Protein AF-A0A0J6N0Q5-F1 (afdb_monomer)

Mean predicted aligned error: 10.53 Å

Foldseek 3Di:
DDDDPPDPPDDQPDLVQQVQWADDPVDPDIQLGHDDDDQALVVLLVVLLVSLVSVVVSCVVPVVPPPPCSVVSNVVNDDPVDPHSNNSNPVSNVVNVVVVVVVCVVVDDPVVVVVVSVVPPPDDDPPDPPPPPPPDDDDDD

Structure (mmCIF, N/CA/C/O backbone):
data_AF-A0A0J6N0Q5-F1
#
_entry.id   AF-A0A0J6N0Q5-F1
#
loop_
_atom_site.group_PDB
_atom_site.id
_atom_site.type_symbol
_atom_site.label_atom_id
_atom_site.label_alt_id
_atom_site.label_comp_id
_atom_site.label_asym_id
_atom_site.label_entity_id
_atom_site.label_seq_id
_atom_site.pdbx_PDB_ins_code
_atom_site.Cartn_x
_atom_site.Cartn_y
_atom_site.Cartn_z
_atom_site.occupancy
_atom_site.B_iso_or_equiv
_atom_site.auth_seq_id
_atom_site.auth_comp_id
_atom_site.auth_asym_id
_atom_site.auth_atom_id
_atom_site.pdbx_PDB_model_num
ATOM 1 N N . MET A 1 1 ? 17.592 40.822 -17.073 1.00 44.53 1 MET A N 1
ATOM 2 C CA . MET A 1 1 ? 17.428 40.317 -15.692 1.00 44.53 1 MET A CA 1
ATOM 3 C C . MET A 1 1 ? 17.297 38.802 -15.752 1.00 44.53 1 MET A C 1
ATOM 5 O O . MET A 1 1 ? 16.196 38.285 -15.880 1.00 44.53 1 MET A O 1
ATOM 9 N N . SER A 1 2 ? 18.430 38.102 -15.760 1.00 43.91 2 SER A N 1
ATOM 10 C CA . SER A 1 2 ? 18.477 36.640 -15.843 1.00 43.91 2 SER A CA 1
ATOM 11 C C . SER A 1 2 ? 18.354 36.065 -14.437 1.00 43.91 2 SER A C 1
ATOM 13 O O . SER A 1 2 ? 19.303 36.141 -13.660 1.00 43.91 2 SER A O 1
ATOM 15 N N . GLN A 1 3 ? 17.183 35.533 -14.085 1.00 41.69 3 GLN A N 1
ATOM 16 C CA . GLN A 1 3 ? 17.045 34.785 -12.840 1.00 41.69 3 GLN A CA 1
ATOM 17 C C . GLN A 1 3 ? 17.678 33.403 -13.012 1.00 41.69 3 GLN A C 1
ATOM 19 O O . GLN A 1 3 ? 17.247 32.582 -13.818 1.00 41.69 3 GLN A O 1
ATOM 24 N N . SER A 1 4 ? 18.754 33.207 -12.257 1.00 47.12 4 SER A N 1
ATOM 25 C CA . SER A 1 4 ? 19.494 31.966 -12.079 1.00 47.12 4 SER A CA 1
ATOM 26 C C . SER A 1 4 ? 18.562 30.836 -11.624 1.00 47.12 4 SER A C 1
ATOM 28 O O . SER A 1 4 ? 17.996 30.890 -10.535 1.00 47.12 4 SER A O 1
ATOM 30 N N . LEU A 1 5 ? 18.440 29.779 -12.433 1.00 51.97 5 LEU A N 1
ATOM 31 C CA . LEU A 1 5 ? 17.749 28.517 -12.113 1.00 51.97 5 LEU A CA 1
ATOM 32 C C . LEU A 1 5 ? 18.541 27.634 -11.127 1.00 51.97 5 LEU A C 1
ATOM 34 O O . LEU A 1 5 ? 18.398 26.413 -11.115 1.00 51.97 5 LEU A O 1
ATOM 38 N N . SER A 1 6 ? 19.390 28.229 -10.293 1.00 49.28 6 SER A N 1
ATOM 39 C CA . SER A 1 6 ? 20.287 27.505 -9.398 1.00 49.28 6 SER A CA 1
ATOM 40 C C . SER A 1 6 ? 19.807 27.601 -7.950 1.00 49.28 6 SER A C 1
ATOM 42 O O . SER A 1 6 ? 20.411 28.294 -7.144 1.00 49.28 6 SER A O 1
ATOM 44 N N . SER A 1 7 ? 18.681 26.952 -7.625 1.00 49.00 7 SER A N 1
ATOM 45 C CA . SER A 1 7 ? 18.368 26.516 -6.250 1.00 49.00 7 SER A CA 1
ATOM 46 C C . SER A 1 7 ? 17.111 25.634 -6.205 1.00 49.00 7 SER A C 1
ATOM 48 O O . SER A 1 7 ? 16.042 26.037 -5.755 1.00 49.00 7 SER A O 1
ATOM 50 N N . ARG A 1 8 ? 17.213 24.393 -6.687 1.00 49.34 8 ARG A N 1
ATOM 51 C CA . ARG A 1 8 ? 16.307 23.311 -6.253 1.00 49.34 8 ARG A CA 1
ATOM 52 C C . ARG A 1 8 ? 17.085 22.167 -5.620 1.00 49.34 8 ARG A C 1
ATOM 54 O O . ARG A 1 8 ? 16.710 21.010 -5.746 1.00 49.34 8 ARG A O 1
ATOM 61 N N . TYR A 1 9 ? 18.139 22.489 -4.876 1.00 51.44 9 TYR A N 1
ATOM 62 C CA . TYR A 1 9 ? 18.623 21.592 -3.829 1.00 51.44 9 TYR A CA 1
ATOM 63 C C . TYR A 1 9 ? 17.660 21.661 -2.633 1.00 51.44 9 TYR A C 1
ATOM 65 O O . TYR A 1 9 ? 18.031 22.056 -1.535 1.00 51.44 9 TYR A O 1
ATOM 73 N N . SER A 1 10 ? 16.385 21.336 -2.857 1.00 56.84 10 SER A N 1
ATOM 74 C CA . SER A 1 10 ? 15.485 21.012 -1.755 1.00 56.84 10 SER A CA 1
ATOM 75 C C . SER A 1 10 ? 15.727 19.556 -1.407 1.00 56.84 10 SER A C 1
ATOM 77 O O . SER A 1 10 ? 15.714 18.694 -2.286 1.00 56.84 10 SER A O 1
ATOM 79 N N . ALA A 1 11 ? 15.992 19.295 -0.131 1.00 70.44 11 ALA A N 1
ATOM 80 C CA . ALA A 1 11 ? 16.007 17.947 0.408 1.00 70.44 11 ALA A CA 1
ATOM 81 C C . ALA A 1 11 ? 14.778 17.170 -0.095 1.00 70.44 11 ALA A C 1
ATOM 83 O O . ALA A 1 11 ? 13.697 17.748 -0.238 1.00 70.44 11 ALA A O 1
ATOM 84 N N . LEU A 1 12 ? 14.947 15.872 -0.375 1.00 73.38 12 LEU A N 1
ATOM 85 C CA . LEU A 1 12 ? 13.826 15.013 -0.755 1.00 73.38 12 LEU A CA 1
ATOM 86 C C . LEU A 1 12 ? 12.692 15.190 0.260 1.00 73.38 12 LEU A C 1
ATOM 88 O O . LEU A 1 12 ? 12.975 15.180 1.465 1.00 73.38 12 LEU A O 1
ATOM 92 N N . PRO A 1 13 ? 11.434 15.349 -0.190 1.00 81.75 13 PRO A N 1
ATOM 93 C CA . PRO A 1 13 ? 10.326 15.483 0.733 1.00 81.75 13 PRO A CA 1
ATOM 94 C C . PRO A 1 13 ? 10.330 14.274 1.674 1.00 81.75 13 PRO A C 1
ATOM 96 O O . PRO A 1 13 ? 10.492 13.133 1.213 1.00 81.75 13 PRO A O 1
ATOM 99 N N . PRO A 1 14 ? 10.208 14.504 2.990 1.00 87.38 14 PRO A N 1
ATOM 100 C CA . PRO A 1 14 ? 10.211 13.420 3.953 1.00 87.38 14 PRO A CA 1
ATOM 101 C C . PRO A 1 14 ? 8.979 12.544 3.732 1.00 87.38 14 PRO A C 1
ATOM 103 O O . PRO A 1 14 ? 7.917 13.042 3.375 1.00 87.38 14 PRO A O 1
ATOM 106 N N . LEU A 1 15 ? 9.077 11.246 4.025 1.00 90.50 15 LEU A N 1
ATOM 107 C CA . LEU A 1 15 ? 7.944 10.320 3.877 1.00 90.50 15 LEU A CA 1
ATOM 108 C C . LEU A 1 15 ? 6.712 10.721 4.706 1.00 90.50 15 LEU A C 1
ATOM 110 O O . LEU A 1 15 ? 5.608 10.294 4.397 1.00 90.50 15 LEU A O 1
ATOM 114 N N . THR A 1 16 ? 6.877 11.578 5.717 1.00 91.38 16 THR A N 1
ATOM 115 C CA . THR A 1 16 ? 5.782 12.158 6.510 1.00 91.38 16 THR A CA 1
ATOM 116 C C . THR A 1 16 ? 4.819 13.035 5.706 1.00 91.38 16 THR A C 1
ATOM 118 O O . THR A 1 16 ? 3.807 13.447 6.257 1.00 91.38 16 THR A O 1
ATOM 121 N N . VAL A 1 17 ? 5.111 13.343 4.435 1.00 92.56 17 VAL A N 1
ATOM 122 C CA . VAL A 1 17 ? 4.124 13.950 3.521 1.00 92.56 17 VAL A CA 1
ATOM 123 C C . VAL A 1 17 ? 2.986 12.990 3.166 1.00 92.56 17 VAL A C 1
ATOM 125 O O . VAL A 1 17 ? 1.928 13.437 2.737 1.00 92.56 17 VAL A O 1
ATOM 128 N N . LEU A 1 18 ? 3.190 11.678 3.332 1.00 95.38 18 LEU A N 1
ATOM 129 C CA . LEU A 1 18 ? 2.139 10.682 3.165 1.00 95.38 18 LEU A CA 1
ATOM 130 C C . LEU A 1 18 ? 1.216 10.706 4.397 1.00 95.38 18 LEU A C 1
ATOM 132 O O . LEU A 1 18 ? 1.707 10.637 5.531 1.00 95.38 18 LEU A O 1
ATOM 136 N N . PRO A 1 19 ? -0.116 10.769 4.211 1.00 95.94 19 PRO A N 1
ATOM 137 C CA . PRO A 1 19 ? -1.049 11.022 5.310 1.00 95.94 19 PRO A CA 1
ATOM 138 C C . PRO A 1 19 ? -1.083 9.900 6.353 1.00 95.94 19 PRO A C 1
ATOM 140 O O . PRO A 1 19 ? -1.390 10.174 7.512 1.00 95.94 19 PRO A O 1
ATOM 143 N N . PHE A 1 20 ? -0.678 8.689 5.970 1.00 95.69 20 PHE A N 1
ATOM 144 C CA . PHE A 1 20 ? -0.626 7.478 6.792 1.00 95.69 20 PHE A CA 1
ATOM 145 C C . PHE A 1 20 ? 0.772 7.165 7.354 1.00 95.69 20 PHE A C 1
ATOM 147 O O . PHE A 1 20 ? 0.997 6.099 7.922 1.00 95.69 20 PHE A O 1
ATOM 154 N N . VAL A 1 21 ? 1.740 8.074 7.205 1.00 96.00 21 VAL A N 1
ATOM 155 C CA . VAL A 1 21 ? 3.103 7.899 7.721 1.00 96.00 21 VAL A CA 1
ATOM 156 C C . VAL A 1 21 ? 3.321 8.799 8.936 1.00 96.00 21 VAL A C 1
ATOM 158 O O . VAL A 1 21 ? 3.024 9.998 8.911 1.00 96.00 21 VAL A O 1
ATOM 161 N N . ARG A 1 22 ? 3.859 8.241 10.027 1.00 93.94 22 ARG A N 1
ATOM 162 C CA . ARG A 1 22 ? 4.106 8.968 11.285 1.00 93.94 22 ARG A CA 1
ATOM 163 C C . ARG A 1 22 ? 5.429 8.564 11.930 1.00 93.94 22 ARG A C 1
ATOM 165 O O . ARG A 1 22 ? 5.863 7.416 11.855 1.00 93.94 22 ARG A O 1
ATOM 172 N N . ARG A 1 23 ? 6.066 9.512 12.622 1.00 91.25 23 ARG A N 1
ATOM 173 C CA . ARG A 1 23 ? 7.160 9.216 13.558 1.00 91.25 23 ARG A CA 1
ATOM 174 C C . ARG A 1 23 ? 6.555 8.898 14.920 1.00 91.25 23 ARG A C 1
ATOM 176 O O . ARG A 1 23 ? 5.883 9.750 15.490 1.00 91.25 23 ARG A O 1
ATOM 183 N N . LEU A 1 24 ? 6.795 7.691 15.422 1.00 88.81 24 LEU A N 1
ATOM 184 C CA . LEU A 1 24 ? 6.354 7.276 16.751 1.00 88.81 24 LEU A CA 1
ATOM 185 C C . LEU A 1 24 ? 7.538 7.382 17.723 1.00 88.81 24 LEU A C 1
ATOM 187 O O . LEU A 1 24 ? 8.590 6.821 17.411 1.00 88.81 24 LEU A O 1
ATOM 191 N N . PRO A 1 25 ? 7.402 8.051 18.885 1.00 86.44 25 PRO A N 1
ATOM 192 C CA . PRO A 1 25 ? 8.497 8.202 19.850 1.00 86.44 25 PRO A CA 1
ATOM 193 C C . PRO A 1 25 ? 9.121 6.874 20.302 1.00 86.44 25 PRO A C 1
ATOM 195 O O . PRO A 1 25 ? 10.296 6.825 20.646 1.00 86.44 25 PRO A O 1
ATOM 198 N N . GLN A 1 26 ? 8.344 5.788 20.281 1.00 87.50 26 GLN A N 1
ATOM 199 C CA . GLN A 1 26 ? 8.746 4.460 20.748 1.00 87.50 26 GLN A CA 1
ATOM 200 C C . GLN A 1 26 ? 9.468 3.621 19.680 1.00 87.50 26 GLN A C 1
ATOM 202 O O . GLN A 1 26 ? 9.869 2.493 19.963 1.00 87.50 26 GLN A O 1
ATOM 207 N N . ARG A 1 27 ? 9.622 4.120 18.444 1.00 84.44 27 ARG A N 1
ATOM 208 C CA . ARG A 1 27 ? 10.267 3.379 17.349 1.00 84.44 27 ARG A CA 1
ATOM 209 C C . ARG A 1 27 ? 11.450 4.148 16.771 1.00 84.44 27 ARG A C 1
ATOM 211 O O . ARG A 1 27 ? 11.349 5.321 16.433 1.00 84.44 27 ARG A O 1
ATOM 218 N N . ALA A 1 28 ? 12.562 3.436 16.575 1.00 83.88 28 ALA A N 1
ATOM 219 C CA . ALA A 1 28 ? 13.759 3.981 15.931 1.00 83.88 28 ALA A CA 1
ATOM 220 C C . ALA A 1 28 ? 13.546 4.294 14.437 1.00 83.88 28 ALA A C 1
ATOM 222 O O . ALA A 1 28 ? 14.212 5.168 13.886 1.00 83.88 28 ALA A O 1
ATOM 223 N N . ARG A 1 29 ? 12.611 3.591 13.777 1.00 87.94 29 ARG A N 1
ATOM 224 C CA . ARG A 1 29 ? 12.216 3.839 12.384 1.00 87.94 29 ARG A CA 1
ATOM 225 C C . ARG A 1 29 ? 10.839 4.490 12.296 1.00 87.94 29 ARG A C 1
ATOM 227 O O . ARG A 1 29 ? 10.003 4.315 13.179 1.00 87.94 29 ARG A O 1
ATOM 234 N N . ILE A 1 30 ? 10.601 5.193 11.191 1.00 90.44 30 ILE A N 1
ATOM 235 C CA . ILE A 1 30 ? 9.287 5.753 10.866 1.00 90.44 30 ILE A CA 1
ATOM 236 C C . ILE A 1 30 ? 8.246 4.632 10.706 1.00 90.44 30 ILE A C 1
ATOM 238 O O . ILE A 1 30 ? 8.574 3.556 10.197 1.00 90.44 30 ILE A O 1
ATOM 242 N N . HIS A 1 31 ? 7.020 4.882 11.171 1.00 93.75 31 HIS A N 1
ATOM 243 C CA . HIS A 1 31 ? 5.883 3.990 10.976 1.00 93.75 31 HIS A CA 1
ATOM 244 C C . HIS A 1 31 ? 5.195 4.366 9.668 1.00 93.75 31 HIS A C 1
ATOM 246 O O . HIS A 1 31 ? 4.713 5.491 9.515 1.00 93.75 31 HIS A O 1
ATOM 252 N N . CYS A 1 32 ? 5.173 3.436 8.726 1.00 95.38 32 CYS A N 1
ATOM 253 C CA . CYS A 1 32 ? 4.696 3.643 7.369 1.00 95.38 32 CYS A CA 1
ATOM 254 C C . CYS A 1 32 ? 3.213 3.302 7.182 1.00 95.38 32 CYS A C 1
ATOM 256 O O . CYS A 1 32 ? 2.736 3.343 6.055 1.00 95.38 32 CYS A O 1
ATOM 258 N N . TRP A 1 33 ? 2.505 2.955 8.259 1.00 97.31 33 TRP A N 1
ATOM 259 C CA . TRP A 1 33 ? 1.075 2.650 8.219 1.00 97.31 33 TRP A CA 1
ATOM 260 C C . TRP A 1 33 ? 0.336 3.055 9.501 1.00 97.31 33 TRP A C 1
ATOM 262 O O . TRP A 1 33 ? 0.362 2.353 10.502 1.00 97.31 33 TRP A O 1
ATOM 272 N N . GLN A 1 34 ? -0.271 4.231 9.524 1.00 95.62 34 GLN A N 1
ATOM 273 C CA . GLN A 1 34 ? -1.069 4.727 10.643 1.00 95.62 34 GLN A CA 1
ATOM 274 C C . GLN A 1 34 ? -2.379 5.253 10.084 1.00 95.62 34 GLN A C 1
ATOM 276 O O . GLN A 1 34 ? -2.392 6.269 9.389 1.00 95.62 34 GLN A O 1
ATOM 281 N N . VAL A 1 35 ? -3.459 4.539 10.376 1.00 95.81 35 VAL A N 1
ATOM 282 C CA . VAL A 1 35 ? -4.800 4.843 9.877 1.00 95.81 35 VAL A CA 1
ATOM 283 C C . VAL A 1 35 ? -5.681 5.304 11.041 1.00 95.81 35 VAL A C 1
ATOM 285 O O . VAL A 1 35 ? -5.480 4.843 12.169 1.00 95.81 35 VAL A O 1
ATOM 288 N N . PRO A 1 36 ? -6.607 6.250 10.826 1.00 94.31 36 PRO A N 1
ATOM 289 C CA . PRO A 1 36 ? -7.537 6.655 11.870 1.00 94.31 36 PRO A CA 1
ATOM 290 C C . PRO A 1 36 ? -8.534 5.524 12.189 1.00 94.31 36 PRO A C 1
ATOM 292 O O . PRO A 1 36 ? -8.788 4.670 11.336 1.00 94.31 36 PRO A O 1
ATOM 295 N N . PRO A 1 37 ? -9.134 5.515 13.394 1.00 93.94 37 PRO A N 1
ATOM 296 C CA . PRO A 1 37 ? -10.260 4.638 13.692 1.00 93.94 37 PRO A CA 1
ATOM 297 C C . PRO A 1 37 ? -11.416 4.901 12.726 1.00 93.94 37 PRO A C 1
ATOM 299 O O . PRO A 1 37 ? -11.732 6.055 12.439 1.00 93.94 37 PRO A O 1
ATOM 302 N N . ILE A 1 38 ? -12.067 3.837 12.268 1.00 96.88 38 ILE A N 1
ATOM 303 C CA . ILE A 1 38 ? -13.180 3.911 11.324 1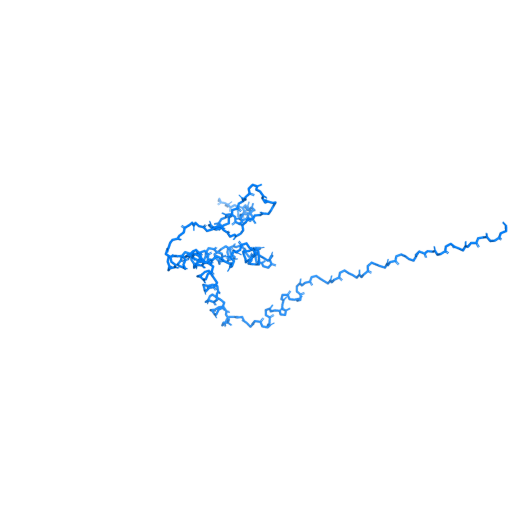.00 96.88 38 ILE A CA 1
ATOM 304 C C . ILE A 1 38 ? -14.155 2.767 11.590 1.00 96.88 38 ILE A C 1
ATOM 306 O O . ILE A 1 38 ? -13.754 1.706 12.072 1.00 96.88 38 ILE A O 1
ATOM 310 N N . GLN A 1 39 ? -15.437 2.999 11.318 1.00 96.56 39 GLN A N 1
ATOM 311 C CA . GLN A 1 39 ? -16.505 2.012 11.527 1.00 96.56 39 GLN A CA 1
ATOM 312 C C . GLN A 1 39 ? -17.088 1.498 10.210 1.00 96.56 39 GLN A C 1
ATOM 314 O O . GLN A 1 39 ? -17.635 0.398 10.178 1.00 96.56 39 GLN A O 1
ATOM 319 N N . ASP A 1 40 ? -16.942 2.265 9.128 1.00 98.25 40 ASP A N 1
ATOM 320 C CA . ASP A 1 40 ? -17.414 1.888 7.804 1.00 98.25 40 ASP A CA 1
ATOM 321 C C . ASP A 1 40 ? -16.273 1.313 6.956 1.00 98.25 40 ASP A C 1
ATOM 323 O O . ASP A 1 40 ? -15.211 1.914 6.784 1.00 98.25 40 ASP A O 1
ATOM 327 N N . TYR A 1 41 ? -16.480 0.101 6.447 1.00 98.25 41 TYR A N 1
ATOM 328 C CA . TYR A 1 41 ? -15.484 -0.599 5.639 1.00 98.25 41 TYR A CA 1
ATOM 329 C C . TYR A 1 41 ? -15.350 -0.011 4.225 1.00 98.25 41 TYR A C 1
ATOM 331 O O . TYR A 1 41 ? -14.259 -0.034 3.655 1.00 98.25 41 TYR A O 1
ATOM 339 N N . GLY A 1 42 ? -16.441 0.502 3.652 1.00 98.44 42 GLY A N 1
ATOM 340 C CA . GLY A 1 42 ? -16.443 1.134 2.334 1.00 98.44 42 GLY A CA 1
ATOM 341 C C . GLY A 1 42 ? -15.658 2.442 2.345 1.00 98.44 42 GLY A C 1
ATOM 342 O O . GLY A 1 42 ? -14.766 2.622 1.516 1.00 98.44 42 GLY A O 1
ATOM 343 N N . GLU A 1 43 ? -15.903 3.288 3.345 1.00 98.44 43 GLU A N 1
ATOM 344 C CA . GLU A 1 43 ? -15.156 4.526 3.592 1.00 98.44 43 GLU A CA 1
ATOM 345 C C . GLU A 1 43 ? -13.665 4.227 3.825 1.00 98.44 43 GLU A C 1
ATOM 347 O O . GLU A 1 43 ? -12.793 4.862 3.231 1.00 98.44 43 GLU A O 1
ATOM 352 N N . ALA A 1 44 ? -13.350 3.180 4.599 1.00 98.50 44 ALA A N 1
ATOM 353 C CA . ALA A 1 44 ? -11.970 2.732 4.780 1.00 98.50 44 ALA A CA 1
ATOM 354 C C . ALA A 1 44 ? -11.307 2.338 3.447 1.00 98.50 44 ALA A C 1
ATOM 356 O O . ALA A 1 44 ? -10.153 2.693 3.202 1.00 98.50 44 ALA A O 1
ATOM 357 N N . CYS A 1 45 ? -12.028 1.640 2.562 1.00 98.69 45 CYS A N 1
ATOM 358 C CA . CYS A 1 45 ? -11.538 1.312 1.221 1.00 98.69 45 CYS A CA 1
ATOM 359 C C . CYS A 1 45 ? -11.306 2.563 0.362 1.00 98.69 45 CYS A C 1
ATOM 361 O O . CYS A 1 45 ? -10.287 2.652 -0.322 1.00 98.69 45 CYS A O 1
ATOM 363 N N . GLU A 1 46 ? -12.223 3.531 0.392 1.00 98.62 46 GLU A N 1
ATOM 364 C CA . GLU A 1 46 ? -12.092 4.801 -0.333 1.00 98.62 46 GLU A CA 1
ATOM 365 C C . GLU A 1 46 ? -10.850 5.575 0.105 1.00 98.62 46 GLU A C 1
ATOM 367 O O . GLU A 1 46 ? -9.992 5.883 -0.727 1.00 98.62 46 GLU A O 1
ATOM 372 N N . MET A 1 47 ? -10.680 5.780 1.411 1.00 98.50 47 MET A N 1
ATOM 373 C CA . MET A 1 47 ? -9.491 6.435 1.956 1.00 98.50 47 MET A CA 1
ATOM 374 C C . MET A 1 47 ? -8.209 5.639 1.670 1.00 98.50 47 MET A C 1
ATOM 376 O O . MET A 1 47 ? -7.154 6.217 1.402 1.00 98.50 47 MET A O 1
ATOM 380 N N . GLY A 1 48 ? -8.283 4.305 1.680 1.00 98.56 48 GLY A N 1
ATOM 381 C CA . GLY A 1 48 ? -7.188 3.430 1.262 1.00 98.56 48 GLY A CA 1
ATOM 382 C C . GLY A 1 48 ? -6.714 3.721 -0.166 1.00 98.56 48 GLY A C 1
ATOM 383 O O . GLY A 1 48 ? -5.510 3.850 -0.409 1.00 98.56 48 GLY A O 1
ATOM 384 N N . ARG A 1 49 ? -7.648 3.910 -1.107 1.00 98.75 49 ARG A N 1
ATOM 385 C CA . ARG A 1 49 ? -7.323 4.308 -2.488 1.00 98.75 49 ARG A CA 1
ATOM 386 C C . ARG A 1 49 ? -6.692 5.701 -2.548 1.00 98.75 49 ARG A C 1
ATOM 388 O O . ARG A 1 49 ? -5.713 5.897 -3.268 1.00 98.75 49 ARG A O 1
ATOM 395 N N . GLU A 1 50 ? -7.178 6.658 -1.760 1.00 98.50 50 GLU A N 1
ATOM 396 C CA . GLU A 1 50 ? -6.559 7.990 -1.664 1.00 98.50 50 GLU A CA 1
ATOM 397 C C . GLU A 1 50 ? -5.115 7.917 -1.144 1.00 98.50 50 GLU A C 1
ATOM 399 O O . GLU A 1 50 ? -4.216 8.594 -1.652 1.00 98.50 50 GLU A O 1
ATOM 404 N N . TYR A 1 51 ? -4.847 7.045 -0.170 1.00 98.44 51 TYR A N 1
ATOM 405 C CA . TYR A 1 51 ? -3.500 6.809 0.352 1.00 98.44 51 TYR A CA 1
ATOM 406 C C . TYR A 1 51 ? -2.562 6.257 -0.729 1.00 98.44 51 TYR A C 1
ATOM 408 O O . TYR A 1 51 ? -1.424 6.726 -0.859 1.00 98.44 51 TYR A O 1
ATOM 416 N N . ALA A 1 52 ? -3.037 5.324 -1.555 1.00 98.38 52 ALA A N 1
ATOM 417 C CA . ALA A 1 52 ? -2.282 4.834 -2.704 1.00 98.38 52 ALA A CA 1
ATOM 418 C C . ALA A 1 52 ? -2.017 5.953 -3.726 1.00 98.38 52 ALA A C 1
ATOM 420 O O . ALA A 1 52 ? -0.884 6.101 -4.191 1.00 98.38 52 ALA A O 1
ATOM 421 N N . ALA A 1 53 ? -3.000 6.814 -4.005 1.00 97.94 53 ALA A N 1
ATOM 422 C CA . ALA A 1 53 ? -2.823 7.968 -4.887 1.00 97.94 53 ALA A CA 1
ATOM 423 C C . ALA A 1 53 ? -1.753 8.951 -4.368 1.00 97.94 53 ALA A C 1
ATOM 425 O O . ALA A 1 53 ? -0.920 9.433 -5.144 1.00 97.94 53 ALA A O 1
ATOM 426 N N . HIS A 1 54 ? -1.702 9.204 -3.055 1.00 97.19 54 HIS A N 1
ATOM 427 C CA . HIS A 1 54 ? -0.631 9.995 -2.440 1.00 97.19 54 HIS A CA 1
ATOM 428 C C . HIS A 1 54 ? 0.751 9.354 -2.621 1.00 97.19 54 HIS A C 1
ATOM 430 O O . HIS A 1 54 ? 1.715 10.062 -2.930 1.00 97.19 54 HIS A O 1
ATOM 436 N N . LEU A 1 55 ? 0.858 8.028 -2.474 1.00 96.88 55 LEU A N 1
ATOM 437 C CA . LEU A 1 55 ? 2.104 7.302 -2.724 1.00 96.88 55 LEU A CA 1
ATOM 438 C C . LEU A 1 55 ? 2.534 7.411 -4.193 1.00 96.88 55 LEU A C 1
ATOM 440 O O . LEU A 1 55 ? 3.684 7.757 -4.463 1.00 96.88 55 LEU A O 1
ATOM 444 N N . LEU A 1 56 ? 1.625 7.171 -5.139 1.00 96.00 56 LEU A N 1
ATOM 445 C CA . LEU A 1 56 ? 1.909 7.275 -6.573 1.00 96.00 56 LEU A CA 1
ATOM 446 C C . LEU A 1 56 ? 2.375 8.687 -6.949 1.00 96.00 56 LEU A C 1
ATOM 448 O O . LEU A 1 56 ? 3.376 8.844 -7.651 1.00 96.00 56 LEU A O 1
ATOM 452 N N . ARG A 1 57 ? 1.721 9.726 -6.413 1.00 94.50 57 ARG A N 1
ATOM 453 C CA . ARG A 1 57 ? 2.127 11.124 -6.622 1.00 94.50 57 ARG A CA 1
ATOM 454 C C . ARG A 1 57 ? 3.518 11.415 -6.057 1.00 94.50 57 ARG A C 1
ATOM 456 O O . ARG A 1 57 ? 4.300 12.107 -6.712 1.00 94.50 57 ARG A O 1
ATOM 463 N N . LEU A 1 58 ? 3.840 10.887 -4.874 1.00 93.56 58 LEU A N 1
ATOM 464 C CA . LEU A 1 58 ? 5.177 11.013 -4.289 1.00 93.56 58 LEU A CA 1
ATOM 465 C C . LEU A 1 58 ? 6.235 10.343 -5.173 1.00 93.56 58 LEU A C 1
ATOM 467 O O . LEU A 1 58 ? 7.260 10.958 -5.448 1.00 93.56 58 LEU A O 1
ATOM 471 N N . LEU A 1 59 ? 5.994 9.113 -5.633 1.00 93.31 59 LEU A N 1
ATOM 472 C CA . LEU A 1 59 ? 6.941 8.374 -6.476 1.00 93.31 59 LEU A CA 1
ATOM 473 C C . LEU A 1 59 ? 7.147 9.047 -7.836 1.00 93.31 59 LEU A C 1
ATOM 475 O O . LEU A 1 59 ? 8.274 9.103 -8.322 1.00 93.31 59 LEU A O 1
ATOM 479 N N . HIS A 1 60 ? 6.086 9.608 -8.418 1.00 90.75 60 HIS A N 1
ATOM 480 C CA . HIS A 1 60 ? 6.171 10.373 -9.658 1.00 90.75 60 HIS A CA 1
ATOM 481 C C . HIS A 1 60 ? 7.017 11.647 -9.496 1.00 90.75 60 HIS A C 1
ATOM 483 O O . HIS A 1 60 ? 7.892 11.921 -10.314 1.00 90.75 60 HIS A O 1
ATOM 489 N N . GLY A 1 61 ? 6.791 12.418 -8.425 1.00 89.81 61 GLY A N 1
ATOM 490 C CA . GLY A 1 61 ? 7.535 13.655 -8.165 1.00 89.81 61 GLY A CA 1
ATOM 491 C C . GLY A 1 61 ? 8.948 13.437 -7.614 1.00 89.81 61 GLY A C 1
ATOM 492 O O . GLY A 1 61 ? 9.810 14.304 -7.762 1.00 89.81 61 GLY A O 1
ATOM 493 N N . CYS A 1 62 ? 9.198 12.298 -6.966 1.00 88.94 62 CYS A N 1
ATOM 494 C CA . CYS A 1 62 ? 10.458 11.961 -6.305 1.00 88.94 62 CYS A CA 1
ATOM 495 C C . CYS A 1 62 ? 10.826 10.481 -6.523 1.00 88.94 62 CYS A C 1
ATOM 497 O O . CYS A 1 62 ? 10.743 9.672 -5.589 1.00 88.94 62 CYS A O 1
ATOM 499 N N . PRO A 1 63 ? 11.300 10.110 -7.731 1.00 86.06 63 PRO A N 1
ATOM 500 C CA . PRO A 1 63 ? 11.649 8.726 -8.057 1.00 86.06 63 PRO A CA 1
ATOM 501 C C . PRO A 1 63 ? 12.762 8.138 -7.182 1.00 86.06 63 PRO A C 1
ATOM 503 O O . PRO A 1 63 ? 12.929 6.924 -7.145 1.00 86.06 63 PRO A O 1
ATOM 506 N N . GLN A 1 64 ? 13.512 8.970 -6.446 1.00 87.31 64 GLN A N 1
ATOM 507 C CA . GLN A 1 64 ? 14.561 8.514 -5.527 1.00 87.31 64 GLN A CA 1
ATOM 508 C C . GLN A 1 64 ? 14.000 7.716 -4.344 1.00 87.31 64 GLN A C 1
ATOM 510 O O . GLN A 1 64 ? 14.755 7.005 -3.690 1.00 87.31 64 GLN A O 1
ATOM 515 N N . HIS A 1 65 ? 12.696 7.820 -4.059 1.00 85.25 65 HIS A N 1
ATOM 516 C CA . HIS A 1 65 ? 12.021 6.980 -3.065 1.00 85.25 65 HIS A CA 1
ATOM 517 C C . HIS A 1 65 ? 11.699 5.574 -3.600 1.00 85.25 65 HIS A C 1
ATOM 519 O O . HIS A 1 65 ? 11.516 4.644 -2.810 1.00 85.25 65 HIS A O 1
ATOM 525 N N . ALA A 1 66 ? 11.661 5.389 -4.925 1.00 85.56 66 ALA A N 1
ATOM 526 C CA . ALA A 1 66 ? 11.420 4.093 -5.549 1.00 85.56 66 ALA A CA 1
ATOM 527 C C . ALA A 1 66 ? 12.646 3.170 -5.419 1.00 85.56 66 ALA A C 1
ATOM 529 O O . ALA A 1 66 ? 13.790 3.616 -5.395 1.00 85.56 66 ALA A O 1
ATOM 530 N N . GLY A 1 67 ? 12.412 1.858 -5.330 1.00 79.12 67 GLY A N 1
ATOM 531 C CA . GLY A 1 67 ? 13.483 0.852 -5.264 1.00 79.12 67 GLY A CA 1
ATOM 532 C C . GLY A 1 67 ? 14.169 0.696 -3.899 1.00 79.12 67 GLY A C 1
ATOM 533 O O . GLY A 1 67 ? 14.926 -0.251 -3.719 1.00 79.12 67 GLY A O 1
ATOM 534 N N . ASN A 1 68 ? 13.847 1.538 -2.910 1.00 82.69 68 ASN A N 1
ATOM 535 C CA . ASN A 1 68 ? 14.394 1.459 -1.545 1.00 82.69 68 ASN A CA 1
ATOM 536 C C . ASN A 1 68 ? 13.545 0.611 -0.580 1.00 82.69 68 ASN A C 1
ATOM 538 O O . ASN A 1 68 ? 13.701 0.699 0.635 1.00 82.69 68 ASN A O 1
ATOM 542 N N . GLY A 1 69 ? 12.606 -0.183 -1.104 1.00 88.06 69 GLY A N 1
ATOM 543 C CA . GLY A 1 69 ? 11.743 -1.044 -0.290 1.00 88.06 69 GLY A CA 1
ATOM 544 C C . GLY A 1 69 ? 10.615 -0.317 0.450 1.00 88.06 69 GLY A C 1
ATOM 545 O O . GLY A 1 69 ? 10.027 -0.907 1.349 1.00 88.06 69 GLY A O 1
ATOM 546 N N . LEU A 1 70 ? 10.273 0.926 0.077 1.00 91.69 70 LEU A N 1
ATOM 547 C CA . LEU A 1 70 ? 9.209 1.709 0.725 1.00 91.69 70 LEU A CA 1
ATOM 548 C C . LEU A 1 70 ? 7.874 0.951 0.807 1.00 91.69 70 LEU A C 1
ATOM 550 O O . LEU A 1 70 ? 7.280 0.894 1.878 1.00 91.69 70 LEU A O 1
ATOM 554 N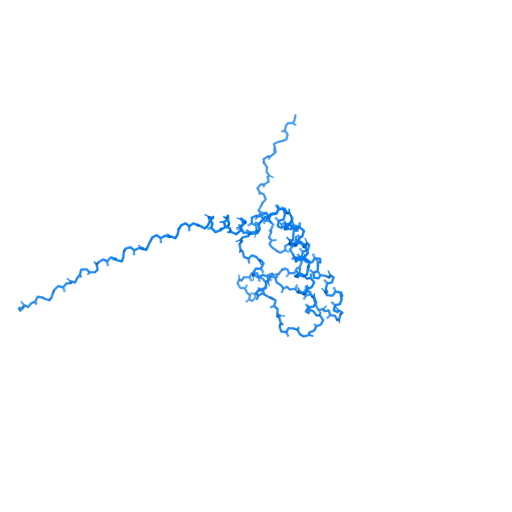 N . LEU A 1 71 ? 7.433 0.323 -0.287 1.00 94.44 71 LEU A N 1
ATOM 555 C CA . LEU A 1 71 ? 6.200 -0.472 -0.285 1.00 94.44 71 LEU A CA 1
ATOM 556 C C . LEU A 1 71 ? 6.293 -1.678 0.665 1.00 94.44 71 LEU A C 1
ATOM 558 O O . LEU A 1 71 ? 5.327 -1.994 1.346 1.00 94.44 71 LEU A O 1
ATOM 562 N N . GLY A 1 72 ? 7.473 -2.297 0.777 1.00 94.69 72 GLY A N 1
ATOM 563 C CA . GLY A 1 72 ? 7.727 -3.360 1.753 1.00 94.69 72 GLY A CA 1
ATOM 564 C C . GLY A 1 72 ? 7.690 -2.860 3.200 1.00 94.69 72 GLY A C 1
ATOM 565 O O . GLY A 1 72 ? 7.174 -3.552 4.070 1.00 94.69 72 GLY A O 1
ATOM 566 N N . LEU A 1 73 ? 8.175 -1.641 3.464 1.00 93.81 73 LEU A N 1
ATOM 567 C CA . LEU A 1 73 ? 8.072 -1.008 4.784 1.00 93.81 73 LEU A CA 1
ATOM 568 C C . LEU A 1 73 ? 6.619 -0.700 5.150 1.00 93.81 73 LEU A C 1
ATOM 570 O O . LEU A 1 73 ? 6.216 -0.996 6.271 1.00 93.81 73 LEU A O 1
ATOM 574 N N . ILE A 1 74 ? 5.842 -0.157 4.206 1.00 96.44 74 ILE A N 1
ATOM 575 C CA . ILE A 1 74 ? 4.397 0.048 4.368 1.00 96.44 74 ILE A CA 1
ATOM 576 C C . ILE A 1 74 ? 3.737 -1.288 4.708 1.00 96.44 74 ILE A C 1
ATOM 578 O O . ILE A 1 74 ? 3.145 -1.414 5.774 1.00 96.44 74 ILE A O 1
ATOM 582 N N . ALA A 1 75 ? 3.941 -2.307 3.869 1.00 97.19 75 ALA A N 1
ATOM 583 C CA . ALA A 1 75 ? 3.376 -3.636 4.060 1.00 97.19 75 ALA A CA 1
ATOM 584 C C . ALA A 1 75 ? 3.761 -4.271 5.405 1.00 97.19 75 ALA A C 1
ATOM 586 O O . ALA A 1 75 ? 2.941 -4.962 5.996 1.00 97.19 75 ALA A O 1
ATOM 587 N N . SER A 1 76 ? 4.977 -4.034 5.906 1.00 96.12 76 SER A N 1
ATOM 588 C CA . SER A 1 76 ? 5.436 -4.565 7.198 1.00 96.12 76 SER A CA 1
ATOM 589 C C . SER A 1 76 ? 4.816 -3.890 8.424 1.00 96.12 76 SER A C 1
ATOM 591 O O . SER A 1 76 ? 4.892 -4.438 9.520 1.00 96.12 76 SER A O 1
ATOM 593 N N . ASP A 1 77 ? 4.260 -2.690 8.256 1.00 96.75 77 ASP A N 1
ATOM 594 C CA . ASP A 1 77 ? 3.602 -1.930 9.321 1.00 96.75 77 ASP A CA 1
ATOM 595 C C . ASP A 1 77 ? 2.076 -2.116 9.340 1.00 96.75 77 ASP A C 1
ATOM 597 O O . ASP A 1 77 ? 1.423 -1.623 10.260 1.00 96.75 77 ASP A O 1
ATOM 601 N N . ILE A 1 78 ? 1.512 -2.811 8.348 1.00 97.69 78 ILE A N 1
ATOM 602 C CA . ILE A 1 78 ? 0.091 -3.167 8.306 1.00 97.69 78 ILE A CA 1
ATOM 603 C C . ILE A 1 78 ? -0.177 -4.294 9.306 1.00 97.69 78 ILE A C 1
ATOM 605 O O . ILE A 1 78 ? 0.508 -5.317 9.303 1.00 97.69 78 ILE A O 1
ATOM 609 N N . ASP A 1 79 ? -1.212 -4.123 10.128 1.00 95.88 79 ASP A N 1
ATOM 610 C CA . ASP A 1 79 ? -1.782 -5.218 10.908 1.00 95.88 79 ASP A CA 1
ATOM 611 C C . ASP A 1 79 ? -2.782 -6.001 10.044 1.00 95.88 79 ASP A C 1
ATOM 613 O O . ASP A 1 79 ? -3.935 -5.606 9.874 1.00 95.88 79 ASP A O 1
ATOM 617 N N . TYR A 1 80 ? -2.330 -7.115 9.467 1.00 96.62 80 TYR A N 1
ATOM 618 C CA . TYR A 1 80 ? -3.181 -7.986 8.647 1.00 96.62 80 TYR A CA 1
ATOM 619 C C . TYR A 1 80 ? -4.164 -8.831 9.469 1.00 96.62 80 TYR A C 1
ATOM 621 O O . TYR A 1 80 ? -5.029 -9.480 8.883 1.00 96.62 80 TYR A O 1
ATOM 629 N N . ALA A 1 81 ? -4.034 -8.853 10.799 1.00 96.75 81 ALA A N 1
ATOM 630 C CA . ALA A 1 81 ? -4.958 -9.559 11.680 1.00 96.75 81 ALA A CA 1
ATOM 631 C C . ALA A 1 81 ? -6.149 -8.684 12.116 1.00 96.75 81 ALA A C 1
ATOM 633 O O . ALA A 1 81 ? -7.056 -9.190 12.779 1.00 96.75 81 ALA A O 1
ATOM 634 N N . ASP A 1 82 ? -6.175 -7.399 11.738 1.00 93.69 82 ASP A N 1
ATOM 635 C CA . ASP A 1 82 ? -7.268 -6.486 12.067 1.00 93.69 82 ASP A CA 1
ATOM 636 C C . ASP A 1 82 ? -8.596 -6.953 11.444 1.00 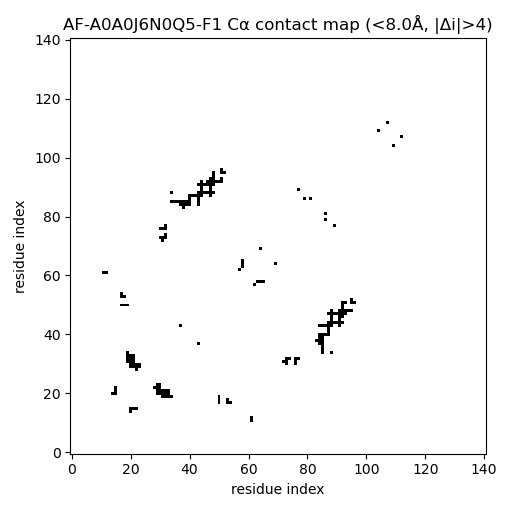93.69 82 ASP A C 1
ATOM 638 O O . ASP A 1 82 ? -8.774 -7.014 10.223 1.00 93.69 82 ASP A O 1
ATOM 642 N N . ALA A 1 83 ? -9.549 -7.294 12.312 1.00 94.00 83 ALA A N 1
ATOM 643 C CA . ALA A 1 83 ? -10.882 -7.743 11.932 1.00 94.00 83 ALA A CA 1
ATOM 644 C C . ALA A 1 83 ? -11.909 -6.599 11.839 1.00 94.00 83 ALA A C 1
ATOM 646 O O . ALA A 1 83 ? -13.041 -6.839 11.413 1.00 94.00 83 ALA A O 1
ATOM 647 N N . SER A 1 84 ? -11.537 -5.377 12.230 1.00 97.12 84 SER A N 1
ATOM 648 C CA . SER A 1 84 ? -12.403 -4.200 12.192 1.00 97.12 84 SER A CA 1
ATOM 649 C C . SER A 1 84 ? -12.617 -3.677 10.765 1.00 97.12 84 SER A C 1
ATOM 651 O O . SER A 1 84 ? -12.035 -4.169 9.793 1.00 97.12 84 SER A O 1
ATOM 653 N N . ALA A 1 85 ? -13.444 -2.639 10.628 1.00 97.62 85 ALA A N 1
ATOM 654 C CA . ALA A 1 85 ? -13.615 -1.927 9.364 1.00 97.62 85 ALA A CA 1
ATOM 655 C C . ALA A 1 85 ? -12.303 -1.309 8.843 1.00 97.62 85 ALA A C 1
ATOM 657 O O . ALA A 1 85 ? -12.138 -1.178 7.630 1.00 97.62 85 ALA A O 1
ATO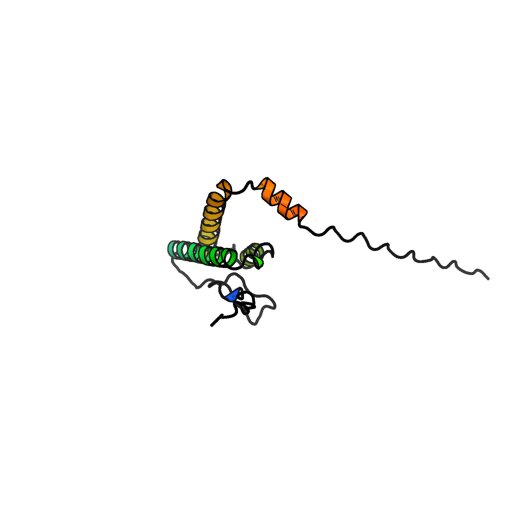M 658 N N . ALA A 1 86 ? -11.336 -1.011 9.723 1.00 97.62 86 ALA A N 1
ATOM 659 C CA . ALA A 1 86 ? -10.064 -0.393 9.351 1.00 97.62 86 ALA A CA 1
ATOM 660 C C . ALA A 1 86 ? -9.200 -1.268 8.425 1.00 97.62 86 ALA A C 1
ATOM 662 O O . ALA A 1 86 ? -8.378 -0.740 7.674 1.00 97.62 86 ALA A O 1
ATOM 663 N N . LYS A 1 87 ? -9.445 -2.583 8.346 1.00 97.56 87 LYS A N 1
ATOM 664 C CA . LYS A 1 87 ? -8.818 -3.431 7.318 1.00 97.56 87 LYS A CA 1
ATOM 665 C C . LYS A 1 87 ? -9.111 -2.949 5.887 1.00 97.56 87 LYS A C 1
ATOM 667 O O . LYS A 1 87 ? -8.320 -3.193 4.979 1.00 97.56 87 LYS A O 1
ATOM 672 N N . GLY A 1 88 ? -10.217 -2.226 5.677 1.00 98.38 88 GLY A N 1
ATOM 673 C CA . GLY A 1 88 ? -10.561 -1.626 4.388 1.00 98.38 88 GLY A CA 1
ATOM 674 C C . GLY A 1 88 ? -9.483 -0.682 3.855 1.00 98.38 88 GLY A C 1
ATOM 675 O O . GLY A 1 88 ? -9.258 -0.663 2.648 1.00 98.38 88 GLY A O 1
ATOM 676 N N . PHE A 1 89 ? -8.725 -0.002 4.726 1.00 98.69 89 PHE A N 1
ATOM 677 C CA . PHE A 1 89 ? -7.625 0.868 4.301 1.00 98.69 89 PHE A CA 1
ATOM 678 C C . PHE A 1 89 ? -6.587 0.126 3.463 1.00 98.69 89 PHE A C 1
ATOM 680 O O . PHE A 1 89 ? -6.207 0.607 2.397 1.00 98.69 89 PHE A O 1
ATOM 687 N N . TRP A 1 90 ? -6.112 -1.040 3.917 1.00 98.56 90 TRP A N 1
ATOM 688 C CA . TRP A 1 90 ? -5.086 -1.763 3.165 1.00 98.56 90 TRP A CA 1
ATOM 689 C C . TRP A 1 90 ? -5.679 -2.467 1.946 1.00 98.56 90 TRP A C 1
ATOM 691 O O . TRP A 1 90 ? -5.006 -2.546 0.921 1.00 98.56 90 TRP A O 1
ATOM 701 N N . VAL A 1 91 ? -6.939 -2.913 2.020 1.00 98.44 91 VAL A N 1
ATOM 702 C CA . VAL A 1 91 ? -7.639 -3.504 0.870 1.00 98.44 91 VAL A CA 1
ATOM 703 C C . VAL A 1 91 ? -7.746 -2.484 -0.263 1.00 98.44 91 VAL A C 1
ATOM 705 O O . VAL A 1 91 ? -7.255 -2.743 -1.357 1.00 98.44 91 VAL A O 1
ATOM 708 N N . GLY A 1 92 ? -8.308 -1.302 0.005 1.00 98.56 92 GLY A N 1
ATOM 709 C CA . GLY A 1 92 ? -8.427 -0.238 -0.994 1.00 98.56 92 GLY A CA 1
ATOM 710 C C . GLY A 1 92 ? -7.072 0.287 -1.474 1.00 98.56 92 GLY A C 1
ATOM 711 O O . GLY A 1 92 ? -6.903 0.601 -2.651 1.00 98.56 92 GLY A O 1
ATOM 712 N N . PHE A 1 93 ? -6.075 0.337 -0.588 1.00 98.69 93 PHE A N 1
ATOM 713 C CA . PHE A 1 93 ? -4.718 0.739 -0.949 1.00 98.69 93 PHE A CA 1
ATOM 714 C C . PHE A 1 93 ? -4.089 -0.202 -1.981 1.00 98.69 93 PHE A C 1
ATOM 716 O O . PHE A 1 93 ? -3.593 0.263 -3.008 1.00 98.69 93 PHE A O 1
ATOM 723 N N . PHE A 1 94 ? -4.113 -1.516 -1.739 1.00 98.62 94 PHE A N 1
ATOM 724 C CA . PHE A 1 94 ? -3.534 -2.478 -2.678 1.00 98.62 94 PHE A CA 1
ATOM 725 C C . PHE A 1 94 ? -4.367 -2.634 -3.951 1.00 98.62 94 PHE A C 1
ATOM 727 O O . PHE A 1 94 ? -3.767 -2.742 -5.015 1.00 98.62 94 PHE A O 1
ATOM 734 N N . ASP A 1 95 ? -5.697 -2.548 -3.869 1.00 98.50 95 ASP A N 1
ATOM 735 C CA . ASP A 1 95 ? -6.583 -2.511 -5.042 1.00 98.50 95 ASP A CA 1
ATOM 736 C C . ASP A 1 95 ? -6.209 -1.354 -5.987 1.00 98.50 95 ASP A C 1
ATOM 738 O O . ASP A 1 95 ? -5.954 -1.561 -7.172 1.00 98.50 95 ASP A O 1
ATOM 742 N N . CYS A 1 96 ? -6.031 -0.134 -5.467 1.00 98.50 96 CYS A N 1
ATOM 743 C CA . CYS A 1 96 ? -5.601 1.000 -6.293 1.00 98.50 96 CYS A CA 1
ATOM 744 C C . CYS A 1 96 ? -4.213 0.795 -6.921 1.00 98.50 96 CYS A C 1
ATOM 746 O O . CYS A 1 96 ? -4.002 1.145 -8.085 1.00 98.50 96 CYS A O 1
ATOM 748 N N . LEU A 1 97 ? -3.261 0.223 -6.175 1.00 97.94 97 LEU A N 1
ATOM 749 C CA . LEU A 1 97 ? -1.940 -0.092 -6.722 1.00 97.94 97 LEU A CA 1
ATOM 750 C C . LEU A 1 97 ? -2.013 -1.171 -7.807 1.00 97.94 97 LEU A C 1
ATOM 752 O O . LEU A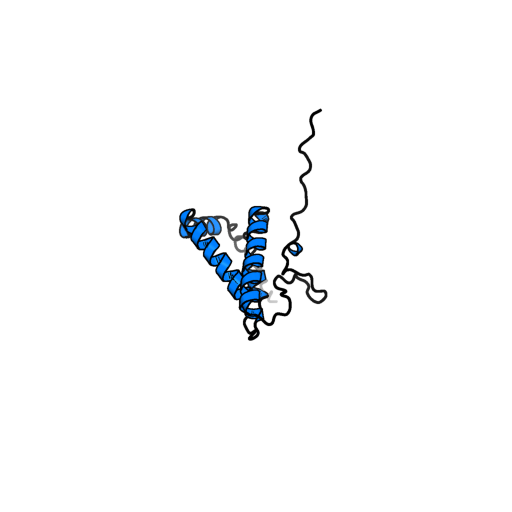 1 97 ? -1.291 -1.066 -8.795 1.00 97.94 97 LEU A O 1
ATOM 756 N N . GLU A 1 98 ? -2.878 -2.173 -7.656 1.00 97.88 98 GLU A N 1
ATOM 757 C CA . GLU A 1 98 ? -3.115 -3.203 -8.668 1.00 97.88 98 GLU A CA 1
ATOM 758 C C . GLU A 1 98 ? -3.659 -2.595 -9.961 1.00 97.88 98 GLU A C 1
ATOM 760 O O . GLU A 1 98 ? -3.090 -2.829 -11.028 1.00 97.88 98 GLU A O 1
ATOM 765 N N . GLN A 1 99 ? -4.661 -1.717 -9.868 1.00 97.75 99 GLN A N 1
ATOM 766 C CA . GLN A 1 99 ? -5.178 -0.987 -11.030 1.00 97.75 99 GLN A CA 1
ATOM 767 C C . GLN A 1 99 ? -4.095 -0.120 -11.692 1.00 97.75 99 GLN A C 1
ATOM 769 O O . GLN A 1 99 ? -3.970 -0.096 -12.916 1.00 97.75 99 GLN A O 1
ATOM 774 N N . ALA A 1 100 ? -3.256 0.559 -10.904 1.00 95.56 100 ALA A N 1
ATOM 775 C CA . ALA A 1 100 ? -2.145 1.343 -11.441 1.00 95.56 100 ALA A CA 1
ATOM 776 C C . ALA A 1 100 ? -1.092 0.467 -12.149 1.00 95.56 100 ALA A C 1
ATOM 778 O O . ALA A 1 100 ? -0.559 0.866 -13.184 1.00 95.56 100 ALA A O 1
ATOM 779 N N . MET A 1 101 ? -0.798 -0.726 -11.618 1.00 94.81 101 MET A N 1
ATOM 780 C CA . MET A 1 101 ? 0.109 -1.690 -12.248 1.00 94.81 101 MET A CA 1
ATOM 781 C C . MET A 1 101 ? -0.473 -2.260 -13.542 1.00 94.81 101 MET A C 1
ATOM 783 O O . MET A 1 101 ? 0.263 -2.370 -14.519 1.00 94.81 101 MET A O 1
ATOM 787 N N . LEU A 1 102 ? -1.774 -2.564 -13.573 1.00 95.06 102 LEU A N 1
ATOM 788 C CA . LEU A 1 102 ? -2.469 -3.004 -14.782 1.00 95.06 102 LEU A CA 1
ATOM 789 C C . LEU A 1 102 ? -2.337 -1.956 -15.894 1.00 95.06 102 LEU A C 1
ATOM 791 O O . LEU A 1 102 ? -1.871 -2.276 -16.983 1.00 95.06 102 LEU A O 1
ATOM 795 N N . LEU A 1 103 ? -2.630 -0.689 -15.594 1.00 93.88 103 LEU A N 1
ATOM 796 C CA . LEU A 1 103 ? -2.483 0.414 -16.552 1.00 93.88 103 LEU A CA 1
ATOM 797 C C . LEU A 1 103 ? -1.031 0.614 -17.016 1.00 93.88 103 LEU A C 1
ATOM 799 O O . LEU A 1 103 ? -0.782 0.966 -18.166 1.00 93.88 103 LEU A O 1
ATOM 803 N N . ALA A 1 104 ? -0.053 0.403 -16.131 1.00 91.06 104 ALA A N 1
ATOM 804 C CA . ALA A 1 104 ? 1.361 0.510 -16.482 1.00 91.06 104 ALA A CA 1
ATOM 805 C C . ALA A 1 104 ? 1.880 -0.696 -17.287 1.00 91.06 104 ALA A C 1
ATOM 807 O O . ALA A 1 104 ? 2.892 -0.567 -17.978 1.00 91.06 104 ALA A O 1
ATOM 808 N N . SER A 1 105 ? 1.215 -1.853 -17.204 1.00 93.06 105 SER A N 1
ATOM 809 C CA . SER A 1 105 ? 1.645 -3.085 -17.878 1.00 93.06 105 SER A CA 1
ATOM 810 C C . SER A 1 105 ? 1.592 -2.978 -19.405 1.00 93.06 105 SER A C 1
ATOM 812 O O . SER A 1 105 ? 2.438 -3.557 -20.081 1.00 93.06 105 SER A O 1
ATOM 814 N N . ASP A 1 106 ? 0.710 -2.131 -19.942 1.00 91.88 106 ASP A N 1
ATOM 815 C CA . ASP A 1 106 ? 0.654 -1.824 -21.376 1.00 91.88 106 ASP A CA 1
ATOM 816 C C . ASP A 1 106 ? 1.887 -1.040 -21.871 1.00 91.88 106 ASP A C 1
ATOM 818 O O . ASP A 1 106 ? 2.167 -0.989 -23.069 1.00 91.88 106 ASP A O 1
ATOM 822 N N . LEU A 1 107 ? 2.638 -0.412 -20.958 1.00 91.25 107 LEU A N 1
ATOM 823 C CA . LEU A 1 107 ? 3.797 0.429 -21.271 1.00 91.25 107 LEU A CA 1
ATOM 824 C C . LEU A 1 107 ? 5.138 -0.271 -21.023 1.00 91.25 107 LEU A C 1
ATOM 826 O O . LEU A 1 107 ? 6.167 0.178 -21.533 1.00 91.25 107 LEU A O 1
ATOM 830 N N . VAL A 1 108 ? 5.160 -1.320 -20.196 1.00 92.12 108 VAL A N 1
ATOM 831 C CA . VAL A 1 108 ? 6.394 -1.951 -19.716 1.00 92.12 108 VAL A CA 1
ATOM 832 C C . VAL A 1 108 ? 6.242 -3.467 -19.663 1.00 92.12 108 VAL A C 1
ATOM 834 O O . VAL A 1 108 ? 5.426 -3.993 -18.912 1.00 92.12 108 VAL A O 1
ATOM 837 N N . ASP A 1 109 ? 7.125 -4.179 -20.365 1.00 92.75 109 ASP A N 1
ATOM 838 C CA . ASP A 1 109 ? 7.288 -5.620 -20.177 1.00 92.75 109 ASP A CA 1
ATOM 839 C C . ASP A 1 109 ? 7.895 -5.907 -18.790 1.00 92.75 109 ASP A C 1
ATOM 841 O O . ASP A 1 109 ? 9.015 -5.488 -18.464 1.00 92.75 109 ASP A O 1
ATOM 845 N N . GLY A 1 110 ? 7.146 -6.637 -17.963 1.00 90.50 110 GLY A N 1
ATOM 846 C CA . GLY A 1 110 ? 7.537 -6.950 -16.591 1.00 90.50 110 GLY A CA 1
ATOM 847 C C . GLY A 1 110 ? 8.824 -7.778 -16.477 1.00 90.50 110 GLY A C 1
ATOM 848 O O . GLY A 1 110 ? 9.600 -7.570 -15.540 1.00 90.50 110 GLY A O 1
ATOM 849 N N . PHE A 1 111 ? 9.106 -8.673 -17.429 1.00 94.12 111 PHE A N 1
ATOM 850 C CA . PHE A 1 111 ? 10.334 -9.473 -17.432 1.00 94.12 111 PHE A CA 1
ATOM 851 C C . PHE A 1 111 ? 11.548 -8.628 -17.802 1.00 94.12 111 PHE A C 1
ATOM 853 O O . PHE A 1 111 ? 12.601 -8.751 -17.169 1.00 94.12 111 PHE A O 1
ATOM 860 N N . VAL A 1 112 ? 11.398 -7.725 -18.773 1.00 93.81 112 VAL A N 1
ATOM 861 C CA . VAL A 1 112 ? 12.452 -6.767 -19.129 1.00 93.81 112 VAL A CA 1
ATOM 862 C C . VAL A 1 112 ? 12.756 -5.853 -17.943 1.00 93.81 112 VAL A C 1
ATOM 864 O O . VAL A 1 112 ? 13.923 -5.691 -17.575 1.00 93.81 112 VAL A O 1
ATOM 867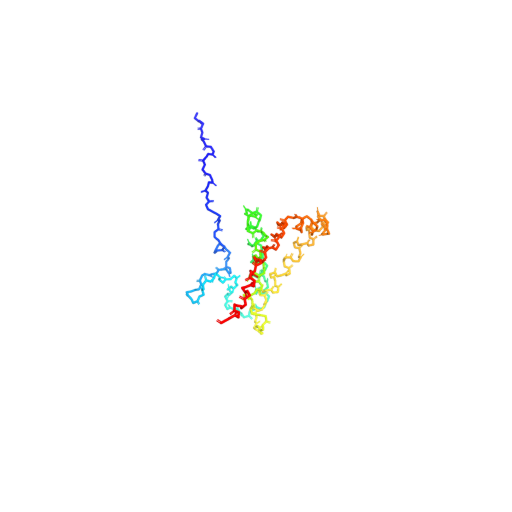 N N . LEU A 1 113 ? 11.725 -5.321 -17.278 1.00 91.75 113 LEU A N 1
ATOM 868 C CA . LEU A 1 113 ? 11.892 -4.504 -16.076 1.00 91.75 113 LEU A CA 1
ATOM 869 C C . LEU A 1 113 ? 12.636 -5.266 -14.970 1.00 91.75 113 LEU A C 1
ATOM 871 O O . LEU A 1 113 ? 13.597 -4.745 -14.397 1.00 91.75 113 LEU A O 1
ATOM 875 N N . ALA A 1 114 ? 12.237 -6.507 -14.687 1.00 91.81 114 ALA A N 1
ATOM 876 C CA . ALA A 1 114 ? 12.892 -7.339 -13.682 1.00 91.81 114 ALA A CA 1
ATOM 877 C C . ALA A 1 114 ? 14.371 -7.599 -14.020 1.00 91.81 114 ALA A C 1
ATOM 879 O O . ALA A 1 114 ? 15.238 -7.476 -13.149 1.00 91.81 114 ALA A O 1
ATOM 880 N N . ALA A 1 115 ? 14.684 -7.900 -15.284 1.00 93.94 115 ALA A N 1
ATOM 881 C CA . ALA A 1 115 ? 16.059 -8.079 -15.744 1.00 93.94 115 ALA A CA 1
ATOM 882 C C . ALA A 1 115 ? 16.892 -6.798 -15.558 1.00 93.94 115 ALA A C 1
ATOM 884 O O . ALA A 1 115 ? 17.994 -6.854 -15.006 1.00 93.94 115 ALA A O 1
ATOM 885 N N . MET A 1 116 ? 16.345 -5.634 -15.926 1.00 90.69 116 MET A N 1
ATOM 886 C CA . MET A 1 116 ? 16.998 -4.334 -15.733 1.00 90.69 116 MET A CA 1
ATOM 887 C C . MET A 1 116 ? 17.279 -4.037 -14.256 1.00 90.69 116 MET A C 1
ATOM 889 O O . MET A 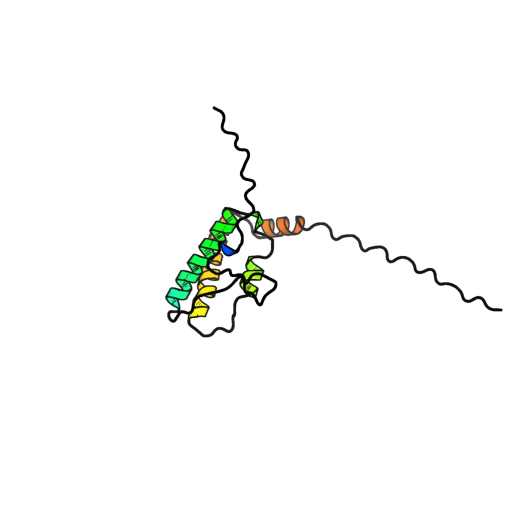1 116 ? 18.362 -3.554 -13.919 1.00 90.69 116 MET A O 1
ATOM 893 N N . LEU A 1 117 ? 16.332 -4.323 -13.359 1.00 89.56 117 LEU A N 1
ATOM 894 C CA . LEU A 1 117 ? 16.513 -4.113 -11.920 1.00 89.56 117 LEU A CA 1
ATOM 895 C C . LEU A 1 117 ? 17.575 -5.050 -11.331 1.00 89.56 117 LEU A C 1
ATOM 897 O O . LEU A 1 117 ? 18.404 -4.611 -10.533 1.00 89.56 117 LEU A O 1
ATOM 901 N N . ASN A 1 118 ? 17.604 -6.313 -11.756 1.00 89.38 118 ASN A N 1
ATOM 902 C CA . ASN A 1 118 ? 18.619 -7.270 -11.318 1.00 89.38 118 ASN A CA 1
ATOM 903 C C . ASN A 1 118 ? 20.021 -6.893 -11.812 1.00 89.38 118 ASN A C 1
ATOM 905 O O . ASN A 1 118 ? 20.975 -6.985 -11.042 1.00 89.38 118 ASN A O 1
ATOM 909 N N . ALA A 1 119 ? 20.145 -6.402 -13.048 1.00 89.50 119 ALA A N 1
ATOM 910 C CA . ALA A 1 119 ? 21.416 -5.941 -13.608 1.00 89.50 119 ALA A CA 1
ATOM 911 C C . ALA A 1 119 ? 21.977 -4.693 -12.900 1.00 89.50 119 ALA A C 1
ATOM 913 O O . ALA A 1 119 ? 23.184 -4.469 -12.901 1.00 89.50 119 ALA A O 1
ATOM 914 N N . ARG A 1 120 ? 21.118 -3.886 -12.260 1.00 83.44 120 ARG A N 1
ATOM 915 C CA . ARG A 1 120 ? 21.527 -2.717 -11.458 1.00 83.44 120 ARG A CA 1
ATOM 916 C C . ARG A 1 120 ? 22.079 -3.080 -10.082 1.00 83.44 120 ARG A C 1
ATOM 918 O O . ARG A 1 120 ? 22.614 -2.201 -9.404 1.00 83.44 120 ARG A O 1
ATOM 925 N N . ARG A 1 121 ? 21.956 -4.336 -9.633 1.00 74.00 121 ARG A N 1
ATOM 926 C CA . ARG A 1 121 ? 22.566 -4.749 -8.366 1.00 74.00 121 ARG A CA 1
ATOM 927 C C . ARG A 1 121 ? 24.090 -4.661 -8.498 1.00 74.00 121 ARG A C 1
ATOM 929 O O . ARG A 1 121 ? 24.645 -5.251 -9.424 1.00 74.00 121 ARG A O 1
ATOM 936 N N . PRO A 1 122 ? 24.788 -3.957 -7.590 1.00 64.81 122 PRO A N 1
ATOM 937 C CA . PRO A 1 122 ? 26.242 -3.927 -7.623 1.00 64.81 122 PRO A CA 1
ATOM 938 C C . PRO A 1 122 ? 26.780 -5.355 -7.491 1.00 64.81 122 PRO A C 1
ATOM 940 O O . PRO A 1 122 ? 26.277 -6.135 -6.678 1.00 64.81 122 PRO A O 1
ATOM 943 N N . ALA A 1 123 ? 27.797 -5.688 -8.293 1.00 61.16 123 ALA A N 1
ATOM 944 C CA . ALA A 1 123 ? 28.459 -6.984 -8.233 1.00 61.16 123 ALA A CA 1
ATOM 945 C C . ALA A 1 123 ? 28.845 -7.298 -6.780 1.00 61.16 123 ALA A C 1
ATOM 947 O O . ALA A 1 123 ? 29.443 -6.465 -6.089 1.00 61.16 123 ALA A O 1
ATOM 948 N N . ALA A 1 124 ? 28.467 -8.488 -6.305 1.00 61.34 124 ALA A N 1
ATOM 949 C CA . ALA A 1 124 ? 28.798 -8.935 -4.961 1.00 61.34 124 ALA A CA 1
ATOM 950 C C . ALA A 1 124 ? 30.310 -8.782 -4.736 1.00 61.34 124 ALA A C 1
ATOM 952 O O . ALA A 1 124 ? 31.112 -9.232 -5.558 1.00 61.34 124 ALA A O 1
ATOM 953 N N . LYS A 1 125 ? 30.709 -8.122 -3.638 1.00 57.81 125 LYS A N 1
ATOM 954 C CA . LYS A 1 125 ? 32.131 -7.990 -3.295 1.00 57.81 125 LYS A CA 1
ATOM 955 C C . LYS A 1 125 ? 32.742 -9.396 -3.247 1.00 57.81 125 LYS A C 1
ATOM 957 O O . LYS A 1 125 ? 32.184 -10.246 -2.548 1.00 57.81 125 LYS A O 1
ATOM 962 N N . PRO A 1 126 ? 33.864 -9.649 -3.948 1.00 58.56 126 PRO A N 1
ATOM 963 C CA . PRO A 1 126 ? 34.494 -10.957 -3.918 1.00 58.56 126 PRO A CA 1
ATOM 964 C C . PRO A 1 126 ? 34.821 -11.326 -2.466 1.00 58.56 126 PRO A C 1
ATOM 966 O O . PRO A 1 126 ? 35.154 -10.437 -1.667 1.00 58.56 126 PRO A O 1
ATOM 969 N N . PRO A 1 127 ? 34.706 -12.613 -2.096 1.00 64.44 127 PRO A N 1
ATOM 970 C CA . PRO A 1 127 ? 34.952 -13.049 -0.733 1.00 64.44 127 PRO A CA 1
ATOM 971 C C . PRO A 1 127 ? 36.347 -12.589 -0.312 1.00 64.44 127 PRO A C 1
ATOM 973 O O . PRO A 1 127 ? 37.342 -12.861 -0.989 1.00 64.44 127 PRO A O 1
ATOM 976 N N . ARG A 1 128 ? 36.420 -11.854 0.806 1.00 63.91 128 ARG A N 1
ATOM 977 C CA . ARG A 1 128 ? 37.698 -11.458 1.402 1.00 63.91 128 ARG A CA 1
ATOM 978 C C . ARG A 1 128 ? 38.504 -12.733 1.622 1.00 63.91 128 ARG A C 1
ATOM 980 O O . ARG A 1 128 ? 38.090 -13.576 2.417 1.00 63.91 128 ARG A O 1
ATOM 987 N N . ARG A 1 129 ? 39.627 -12.877 0.904 1.00 60.38 129 ARG A N 1
ATOM 988 C CA . ARG A 1 129 ? 40.576 -13.981 1.091 1.00 60.38 129 ARG A CA 1
ATOM 989 C C . ARG A 1 129 ? 40.870 -14.088 2.583 1.00 60.38 129 ARG A C 1
ATOM 991 O O . ARG A 1 129 ? 41.479 -13.196 3.170 1.00 60.38 129 ARG A O 1
ATOM 998 N N . ARG A 1 130 ? 40.362 -15.155 3.200 1.00 56.31 130 ARG A N 1
ATOM 999 C CA . ARG A 1 130 ? 40.570 -15.462 4.611 1.00 56.31 130 ARG A CA 1
ATOM 1000 C C . ARG A 1 130 ? 42.075 -15.634 4.778 1.00 56.31 130 ARG A C 1
ATOM 1002 O O . ARG A 1 130 ? 42.647 -16.548 4.190 1.00 56.31 130 ARG A O 1
ATOM 1009 N N . GLY A 1 131 ? 42.705 -14.696 5.483 1.00 52.34 131 GLY A N 1
ATOM 1010 C CA . GLY A 1 131 ? 44.142 -14.710 5.723 1.00 52.34 131 GLY A CA 1
ATOM 1011 C C . GLY A 1 131 ? 44.560 -16.088 6.218 1.00 52.34 131 GLY A C 1
ATOM 1012 O O . GLY A 1 131 ? 44.008 -16.603 7.192 1.00 52.34 131 GLY A O 1
ATOM 1013 N N . SER A 1 132 ? 45.497 -16.697 5.502 1.00 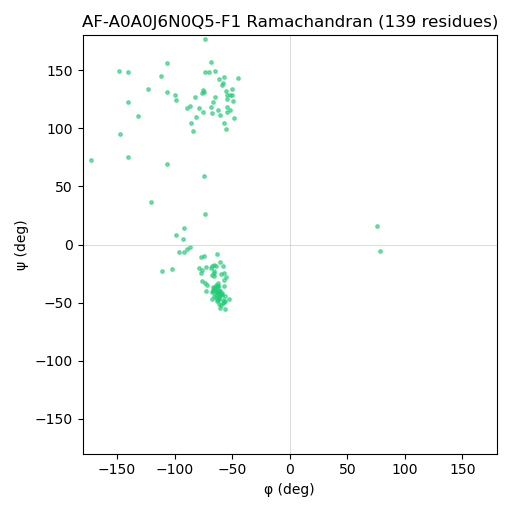54.25 132 SER A N 1
ATOM 1014 C CA . SER A 1 132 ? 46.171 -17.927 5.885 1.00 54.25 132 SER A CA 1
ATOM 1015 C C . SER A 1 132 ? 46.785 -17.731 7.270 1.00 54.25 132 SER A C 1
ATOM 1017 O O . SER A 1 132 ? 47.847 -17.120 7.402 1.00 54.25 132 SER A O 1
ATOM 1019 N N . ARG A 1 133 ? 46.108 -18.228 8.315 1.00 54.03 133 ARG A N 1
ATOM 1020 C CA . ARG A 1 133 ? 46.717 -18.447 9.629 1.00 54.03 133 ARG A CA 1
ATOM 1021 C C . ARG A 1 133 ? 47.906 -19.377 9.401 1.00 54.03 133 ARG A C 1
ATOM 1023 O O . ARG A 1 133 ? 47.715 -20.567 9.157 1.00 54.03 133 ARG A O 1
ATOM 1030 N N . ARG A 1 134 ? 49.121 -18.819 9.44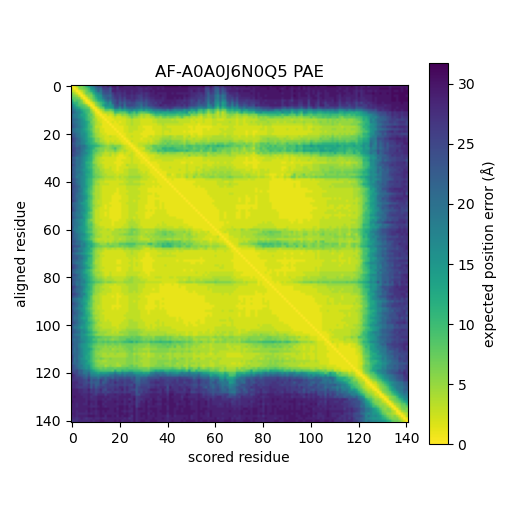0 1.00 52.59 134 ARG A N 1
ATOM 1031 C CA . ARG A 1 134 ? 50.356 -19.589 9.604 1.00 52.59 134 ARG A CA 1
ATOM 1032 C C . ARG A 1 134 ? 50.155 -20.478 10.830 1.00 52.59 134 ARG A C 1
ATOM 1034 O O . ARG A 1 134 ? 49.940 -19.967 11.926 1.00 52.59 134 ARG A O 1
ATOM 1041 N N . ARG A 1 135 ? 50.152 -21.796 10.626 1.00 47.09 135 ARG A N 1
ATOM 1042 C CA . ARG A 1 135 ? 50.307 -22.758 11.716 1.00 47.09 135 ARG A CA 1
ATOM 1043 C C . ARG A 1 135 ? 51.732 -22.585 12.230 1.00 47.09 135 ARG A C 1
ATOM 1045 O O . ARG A 1 135 ? 52.675 -22.838 11.488 1.00 47.09 135 ARG A O 1
ATOM 1052 N N . SER A 1 136 ? 51.875 -22.100 13.454 1.00 54.47 136 SER A N 1
ATOM 1053 C CA . SER A 1 136 ? 53.116 -22.236 14.208 1.00 54.47 136 SER A CA 1
ATOM 1054 C C . SER A 1 136 ? 53.302 -23.724 14.505 1.00 54.47 136 SER A C 1
ATOM 1056 O O . SER A 1 136 ? 52.389 -24.352 15.043 1.00 54.47 136 SER A O 1
ATOM 1058 N N . ALA A 1 137 ? 54.429 -24.295 14.087 1.00 56.53 137 ALA A N 1
ATOM 1059 C CA . ALA A 1 137 ? 54.844 -25.632 14.498 1.00 56.53 137 ALA A CA 1
ATOM 1060 C C . ALA A 1 137 ? 55.245 -25.610 15.987 1.00 56.53 137 ALA A C 1
ATOM 1062 O O . ALA A 1 137 ? 55.724 -24.570 16.450 1.00 56.53 137 ALA A O 1
ATOM 1063 N N . PRO A 1 138 ? 55.050 -26.705 16.740 1.00 53.19 138 PRO A N 1
ATOM 1064 C CA . PRO A 1 138 ? 55.601 -26.820 18.080 1.00 53.19 138 PRO A CA 1
ATOM 1065 C C . PRO A 1 138 ? 57.105 -27.099 17.976 1.00 53.19 138 PRO A C 1
ATOM 1067 O O . PRO A 1 138 ? 57.537 -27.933 17.181 1.00 53.19 138 PRO A O 1
ATOM 1070 N N . SER A 1 139 ? 57.893 -26.359 18.750 1.00 53.94 139 SER A N 1
ATOM 1071 C CA . SER A 1 139 ? 59.309 -26.645 18.959 1.00 53.94 139 SER A CA 1
ATOM 1072 C C . SER A 1 139 ? 59.415 -27.733 20.024 1.00 53.94 139 SER A C 1
ATOM 1074 O O . SER A 1 139 ? 59.115 -27.467 21.185 1.00 53.94 139 SER A O 1
ATOM 1076 N N . ASP A 1 140 ? 59.818 -28.936 19.626 1.00 51.19 140 ASP A N 1
ATOM 1077 C CA . ASP A 1 140 ? 60.303 -29.960 20.549 1.00 51.19 140 ASP A CA 1
ATOM 1078 C C . ASP A 1 140 ? 61.757 -29.641 20.919 1.00 51.19 140 ASP A C 1
ATOM 1080 O O . ASP A 1 140 ? 62.617 -29.614 20.033 1.00 51.19 140 ASP A O 1
ATOM 1084 N N . SER A 1 141 ? 62.015 -29.380 22.205 1.00 52.53 141 SER A N 1
ATOM 1085 C CA . SER A 1 141 ? 63.222 -29.731 22.988 1.00 52.53 141 SER A CA 1
ATOM 1086 C C . SER A 1 141 ? 63.081 -29.217 24.418 1.00 52.53 141 SER A C 1
ATOM 1088 O O . SER A 1 141 ? 62.849 -27.996 24.575 1.00 52.53 141 SER A O 1
#

pLDDT: mean 84.85, std 17.09, range [41.69, 98.75]

Nearest PDB structures (foldseek):
  8ceo-assembly1_1  TM=3.144E-01  e=4.787E+00  Saccharomyces cerevisiae

Secondary structure (DSSP, 8-state):
-----------PPPGGGSTT-B--TT-SS-BS------S-HHHHHHHHHHHHHHHHHHHHH-GGGTTTTHHHHHHHHS-TT--STTHHHHHHHHHHHHHHHHHHHTT--HHHHHHHHHHTSPPPPPP--------PPP---

Sequence (141 aa):
MSQSLSSRYSALPPLTVLPFVRRLPQRARIHCWQVPPIQDYGEACEMGREYAAHLLRLLHGCPQHAGNGLLGLIASDIDYADASAAKGFWVGFFDCLEQAMLLASDLVDGFVLAAMLNARRPAAKPPRRRGSRRRSAPSDS

Radius of gyration: 23.79 Å; Cα contacts (8 Å, |Δi|>4): 105; chains: 1; bounding box: 81×70×44 Å

Solvent-accessible surface area (backbone atoms only — not comparable to full-atom values): 8741 Å² total; per-residue (Å²): 137,85,81,76,90,81,78,78,88,63,75,78,80,59,71,65,77,37,90,36,29,43,82,47,96,93,44,98,58,74,41,48,49,53,78,76,93,53,82,49,40,66,61,24,21,53,54,10,29,52,54,32,51,51,50,53,52,46,40,72,77,38,55,84,59,53,91,73,50,53,70,57,48,28,58,71,44,53,69,87,81,53,82,57,28,49,42,20,26,59,52,22,20,51,50,43,48,48,54,53,48,58,66,45,46,84,78,42,62,65,67,60,51,52,51,55,57,59,68,65,54,76,79,77,78,74,79,76,78,76,77,80,76,78,79,77,77,85,85,90,130